Protein AF-A0A0Q4LUL9-F1 (afdb_monomer_lite)

Structure (mmCIF, N/CA/C/O backbone):
data_AF-A0A0Q4LUL9-F1
#
_entry.id   AF-A0A0Q4LUL9-F1
#
loop_
_atom_site.group_PDB
_atom_site.id
_atom_site.type_symbol
_atom_site.label_atom_id
_atom_site.label_alt_id
_atom_site.label_comp_id
_atom_site.label_asym_id
_atom_site.label_entity_id
_atom_site.label_seq_id
_atom_site.pdbx_PDB_ins_code
_atom_site.Cartn_x
_atom_site.Cartn_y
_atom_site.Cartn_z
_atom_site.occupancy
_atom_site.B_iso_or_equiv
_atom_site.auth_seq_id
_atom_site.auth_comp_id
_atom_site.auth_asym_id
_atom_site.auth_atom_id
_atom_site.pdbx_PDB_model_num
ATOM 1 N N . MET A 1 1 ? -49.699 11.442 54.184 1.00 48.22 1 MET A N 1
ATOM 2 C CA . MET A 1 1 ? -49.153 10.101 53.866 1.00 48.22 1 MET A CA 1
ATOM 3 C C . MET A 1 1 ? -48.903 9.891 52.359 1.00 48.22 1 MET A C 1
ATOM 5 O O . MET A 1 1 ? -48.751 8.752 51.952 1.00 48.22 1 MET A O 1
ATOM 9 N N . GLY A 1 2 ? -48.829 10.939 51.517 1.00 54.59 2 GLY A N 1
ATOM 10 C CA . GLY A 1 2 ? -48.724 10.782 50.051 1.00 54.59 2 GLY A CA 1
ATOM 11 C C . GLY A 1 2 ? -47.339 11.015 49.431 1.00 54.59 2 GLY A C 1
ATOM 12 O O . GLY A 1 2 ? -47.112 10.596 48.300 1.00 54.59 2 GLY A O 1
ATOM 13 N N . ASP A 1 3 ? -46.403 11.637 50.152 1.00 54.59 3 ASP A N 1
ATOM 14 C CA . ASP A 1 3 ? -45.194 12.195 49.520 1.00 54.59 3 ASP A CA 1
ATOM 15 C C . ASP A 1 3 ? -43.984 11.243 49.527 1.00 54.59 3 ASP A C 1
ATOM 17 O O . ASP A 1 3 ? -43.052 11.395 48.740 1.00 54.59 3 ASP A O 1
ATOM 21 N N . GLU A 1 4 ? -44.023 10.189 50.346 1.00 59.12 4 GLU A N 1
ATOM 22 C CA . GLU A 1 4 ? -42.932 9.212 50.484 1.00 59.12 4 GLU A CA 1
ATOM 23 C C . GLU A 1 4 ? -42.904 8.166 49.347 1.00 59.12 4 GLU A C 1
ATOM 25 O O . GLU A 1 4 ? -41.898 7.490 49.144 1.00 59.12 4 GLU A O 1
ATOM 30 N N . GLY A 1 5 ? -43.976 8.029 48.558 1.00 68.00 5 GLY A N 1
ATOM 31 C CA . GLY A 1 5 ? -44.073 7.011 47.499 1.00 68.00 5 GLY A CA 1
ATOM 32 C C . GLY A 1 5 ? -43.498 7.449 46.149 1.00 68.00 5 GLY A C 1
ATOM 33 O O . GLY A 1 5 ? -42.730 6.720 45.523 1.00 68.00 5 GLY A O 1
ATOM 34 N N . LEU A 1 6 ? -43.839 8.658 45.698 1.00 69.25 6 LEU A N 1
ATOM 35 C CA . LEU A 1 6 ? -43.519 9.131 44.344 1.00 69.25 6 LEU A CA 1
ATOM 36 C C . LEU A 1 6 ? -42.034 9.473 44.179 1.00 69.25 6 LEU A C 1
ATOM 38 O O . LEU A 1 6 ? -41.420 9.085 43.184 1.00 69.25 6 LEU A O 1
ATOM 42 N N . GLY A 1 7 ? -41.430 10.121 45.181 1.00 73.38 7 GLY A N 1
ATOM 43 C CA . GLY A 1 7 ? -39.993 10.418 45.177 1.00 73.38 7 GLY A CA 1
ATOM 44 C C . GLY A 1 7 ? -39.130 9.154 45.158 1.00 73.38 7 GLY A C 1
ATOM 45 O O . GLY A 1 7 ? -38.091 9.114 44.504 1.00 73.38 7 GLY A O 1
ATOM 46 N N . THR A 1 8 ? -39.602 8.088 45.804 1.00 72.12 8 THR A N 1
ATOM 47 C CA . THR A 1 8 ? -38.893 6.807 45.910 1.00 72.12 8 THR A CA 1
ATOM 48 C C . THR A 1 8 ? -38.992 5.980 44.627 1.00 72.12 8 THR A C 1
ATOM 50 O O . THR A 1 8 ? -38.036 5.304 44.252 1.00 72.12 8 THR A O 1
ATOM 53 N N . VAL A 1 9 ? -40.114 6.061 43.905 1.00 77.06 9 VAL A N 1
ATOM 54 C CA . VAL A 1 9 ? -40.269 5.420 42.586 1.00 77.06 9 VAL A CA 1
ATOM 55 C C . VAL A 1 9 ? -39.437 6.146 41.526 1.00 77.06 9 VAL A C 1
ATOM 57 O O . VAL A 1 9 ? -38.737 5.499 40.750 1.00 77.06 9 VAL A O 1
ATOM 60 N N . ILE A 1 10 ? -39.430 7.483 41.535 1.00 75.00 10 ILE A N 1
ATOM 61 C CA . ILE A 1 10 ? -38.614 8.284 40.609 1.00 75.00 10 ILE A CA 1
ATOM 62 C C . ILE A 1 10 ? -37.120 8.080 40.886 1.00 75.00 10 ILE A C 1
ATOM 64 O O . ILE A 1 10 ? -36.348 7.895 39.944 1.00 75.00 10 ILE A O 1
ATOM 68 N N . SER A 1 11 ? -36.696 8.044 42.155 1.00 75.25 11 SER A N 1
ATOM 69 C CA . SER A 1 11 ? -35.285 7.808 42.481 1.00 75.25 11 SER A CA 1
ATOM 70 C C . SER A 1 11 ? -34.818 6.412 42.062 1.00 75.25 11 SER A C 1
ATOM 72 O O . SER A 1 11 ? -33.689 6.282 41.591 1.00 75.25 11 SER A O 1
ATOM 74 N N . ARG A 1 12 ? -35.687 5.391 42.135 1.00 73.06 12 ARG A N 1
ATOM 75 C CA . ARG A 1 12 ? -35.398 4.039 41.630 1.00 73.06 12 ARG A CA 1
ATOM 76 C C . ARG A 1 12 ? -35.274 3.990 40.110 1.00 73.06 12 ARG A C 1
ATOM 78 O O . ARG A 1 12 ? -34.295 3.448 39.625 1.00 73.06 12 ARG A O 1
ATOM 85 N N . VAL A 1 13 ? -36.171 4.626 39.355 1.00 73.31 13 VAL A N 1
ATOM 86 C CA . VAL A 1 13 ? -36.070 4.672 37.880 1.00 73.31 13 VAL A CA 1
ATOM 87 C C . VAL A 1 13 ? -34.809 5.419 37.425 1.00 73.31 13 VAL A C 1
ATOM 89 O O . VAL A 1 13 ? -34.131 4.987 36.494 1.00 73.31 13 VAL A O 1
ATOM 92 N N . VAL A 1 14 ? -34.447 6.512 38.106 1.00 75.19 14 VAL A N 1
ATOM 93 C CA . VAL A 1 14 ? -33.207 7.259 37.829 1.00 75.19 14 VAL A CA 1
ATOM 94 C C . VAL A 1 14 ? -31.966 6.447 38.218 1.00 75.19 14 VAL A C 1
ATOM 96 O O . VAL A 1 14 ? -30.977 6.448 37.486 1.00 75.19 14 VAL A O 1
ATOM 99 N N . SER A 1 15 ? -32.014 5.737 39.345 1.00 71.75 15 SER A N 1
ATOM 100 C CA . SER A 1 15 ? -30.970 4.808 39.794 1.00 71.75 15 SER A CA 1
ATOM 101 C C . SER A 1 15 ? -30.751 3.675 38.789 1.00 71.75 15 SER A C 1
ATOM 103 O O . SER A 1 15 ? -29.619 3.441 38.361 1.00 71.75 15 SER A O 1
ATOM 105 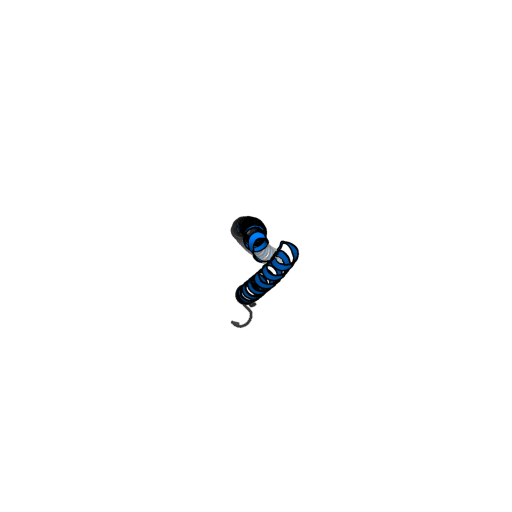N N . ASP A 1 16 ? -31.827 3.021 38.360 1.00 69.69 16 ASP A N 1
ATOM 106 C CA . ASP A 1 16 ? -31.784 1.867 37.464 1.00 69.69 16 ASP A CA 1
ATOM 107 C C . ASP A 1 16 ? -31.351 2.279 36.051 1.00 69.69 16 ASP A C 1
ATOM 109 O O . ASP A 1 16 ? -30.518 1.609 35.440 1.00 69.69 16 ASP A O 1
ATOM 113 N N . GLY A 1 17 ? -31.803 3.441 35.563 1.00 68.75 17 GLY A N 1
ATOM 114 C CA . GLY A 1 17 ? -31.334 4.016 34.298 1.00 68.75 17 GLY A CA 1
ATOM 115 C C . GLY A 1 17 ? -29.843 4.371 34.319 1.00 68.75 17 GLY A C 1
ATOM 116 O O . GLY A 1 17 ? -29.136 4.171 33.329 1.00 68.75 17 GLY A O 1
ATOM 117 N N . LYS A 1 18 ? -29.325 4.837 35.462 1.00 72.12 18 LYS A N 1
ATOM 118 C CA . LYS A 1 18 ? -27.897 5.137 35.634 1.00 72.12 18 LYS A CA 1
ATOM 119 C C . LYS A 1 18 ? -27.051 3.863 35.680 1.00 72.12 18 LYS A C 1
ATOM 121 O O . LYS A 1 18 ? -25.985 3.833 35.068 1.00 72.12 18 LYS A O 1
ATOM 126 N N . ALA A 1 19 ? -27.532 2.816 36.351 1.00 69.88 19 ALA A N 1
ATOM 127 C CA . ALA A 1 19 ? -26.876 1.509 36.381 1.00 69.88 19 ALA A CA 1
ATOM 128 C C . ALA A 1 19 ? -26.834 0.856 34.987 1.00 69.88 19 ALA A C 1
ATOM 130 O O . ALA A 1 19 ? -25.798 0.319 34.591 1.00 69.88 19 ALA A O 1
ATOM 131 N N . TYR A 1 20 ? -27.914 0.978 34.210 1.00 70.25 20 TYR A N 1
ATOM 132 C CA . TYR A 1 20 ? -27.991 0.483 32.834 1.00 70.25 20 TYR A CA 1
ATOM 133 C C . TYR A 1 20 ? -27.019 1.222 31.902 1.00 70.25 20 TYR A C 1
ATOM 135 O O . TYR A 1 20 ? -26.200 0.597 31.230 1.00 70.25 20 TYR A O 1
ATOM 143 N N . ALA A 1 21 ? -26.993 2.559 31.961 1.00 68.62 21 ALA A N 1
ATOM 144 C CA . ALA A 1 21 ? -26.049 3.370 31.189 1.00 68.62 21 ALA A CA 1
ATOM 145 C C . ALA A 1 21 ? -24.579 3.052 31.525 1.00 68.62 21 ALA A C 1
ATOM 147 O O . ALA A 1 21 ? -23.708 3.072 30.654 1.00 68.62 21 ALA A O 1
ATOM 148 N N . GLN A 1 22 ? -24.287 2.734 32.788 1.00 69.31 22 GLN A N 1
ATOM 149 C CA . GLN A 1 22 ? -22.942 2.379 33.234 1.00 69.31 22 GLN A CA 1
ATOM 150 C C . GLN A 1 22 ? -22.521 0.978 32.753 1.00 69.31 22 GLN A C 1
ATOM 152 O O . GLN A 1 22 ? -21.349 0.769 32.419 1.00 69.31 22 GLN A O 1
ATOM 157 N N . ALA A 1 23 ? -23.465 0.039 32.652 1.00 67.69 23 ALA A N 1
ATOM 158 C CA . ALA A 1 23 ? -23.242 -1.281 32.066 1.00 67.69 23 ALA A CA 1
ATOM 159 C C . ALA A 1 23 ? -22.969 -1.190 30.555 1.00 67.69 23 ALA A C 1
ATOM 161 O O . ALA A 1 23 ? -22.000 -1.780 30.069 1.00 67.69 23 ALA A O 1
ATOM 162 N N . GLU A 1 24 ? -23.737 -0.369 29.835 1.00 64.94 24 GLU A N 1
ATOM 163 C CA . GLU A 1 24 ? -23.510 -0.085 28.416 1.00 64.94 24 GLU A CA 1
ATOM 164 C C . GLU A 1 24 ? -22.136 0.559 28.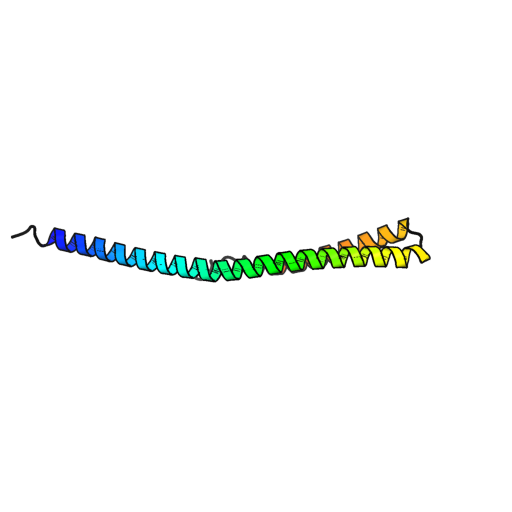201 1.00 64.94 24 GLU A C 1
ATOM 166 O O . GLU A 1 24 ? -21.339 0.091 27.392 1.00 64.94 24 GLU A O 1
ATOM 171 N N . PHE A 1 25 ? -21.790 1.581 28.987 1.00 67.31 25 PHE A N 1
ATOM 172 C CA . PHE A 1 25 ? -20.503 2.264 28.858 1.00 67.31 25 PHE A CA 1
ATOM 173 C C . PHE A 1 25 ? -19.315 1.318 29.093 1.00 67.31 25 PHE A C 1
ATOM 175 O O . PHE A 1 25 ? -18.286 1.409 28.422 1.00 67.31 25 PHE A O 1
ATOM 182 N N . THR A 1 26 ? -19.462 0.371 30.019 1.00 64.00 26 THR A N 1
ATOM 183 C CA . THR A 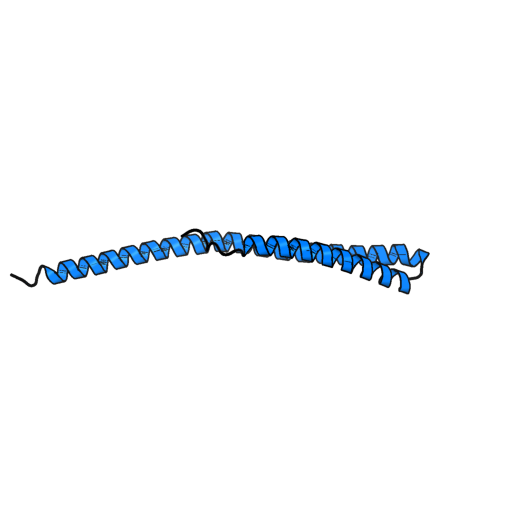1 26 ? -18.427 -0.626 30.321 1.00 64.00 26 THR A CA 1
ATOM 184 C C . THR A 1 26 ? -18.288 -1.658 29.197 1.00 64.00 26 THR A C 1
ATOM 186 O O . THR A 1 26 ? -17.163 -1.997 28.818 1.00 64.00 26 THR A O 1
ATOM 189 N N . LEU A 1 27 ? -19.401 -2.095 28.598 1.00 63.28 27 LEU A N 1
ATOM 190 C CA . LEU A 1 27 ? -19.411 -2.938 27.396 1.00 63.28 27 LEU A CA 1
ATOM 191 C C . LEU A 1 27 ? -18.756 -2.232 26.204 1.00 63.28 27 LEU A C 1
ATOM 193 O O . LEU A 1 27 ? -17.869 -2.796 25.564 1.00 63.28 27 LEU A O 1
ATOM 197 N N . TRP A 1 28 ? -19.114 -0.974 25.949 1.00 59.28 28 TRP A N 1
ATOM 198 C CA . TRP A 1 28 ? -18.527 -0.170 24.874 1.00 59.28 28 TRP A CA 1
ATOM 199 C C . TRP A 1 28 ? -17.033 0.060 25.084 1.00 59.28 28 TRP A C 1
ATOM 201 O O . TRP A 1 28 ? -16.255 -0.042 24.137 1.00 59.28 28 TRP A O 1
ATOM 211 N N . LYS A 1 29 ? -16.599 0.292 26.325 1.00 65.31 29 LYS A N 1
ATOM 212 C CA . LYS A 1 29 ? -15.181 0.434 26.667 1.00 65.31 29 LYS A CA 1
ATOM 213 C C . LYS A 1 29 ? -14.405 -0.866 26.455 1.00 65.31 29 LYS A C 1
ATOM 215 O O . LYS A 1 29 ? -13.312 -0.832 25.891 1.00 65.31 29 LYS A O 1
ATOM 220 N N . SER A 1 30 ? -14.963 -2.006 26.861 1.00 60.69 30 SER A N 1
ATOM 221 C CA . SER A 1 30 ? -14.368 -3.330 26.637 1.00 60.69 30 SER A CA 1
ATOM 222 C C . SER A 1 30 ? -14.219 -3.623 25.141 1.00 60.69 30 SER A C 1
ATOM 224 O O . SER A 1 30 ? -13.118 -3.913 24.669 1.00 60.69 30 SER A O 1
ATOM 226 N N . VAL A 1 31 ? -15.293 -3.440 24.371 1.00 62.44 31 VAL A N 1
ATOM 227 C CA . VAL A 1 31 ? -15.303 -3.664 22.923 1.00 62.44 31 VAL A CA 1
ATOM 228 C C . VAL A 1 31 ? -14.344 -2.712 22.209 1.00 62.44 31 VAL A C 1
ATOM 230 O O . VAL A 1 31 ? -13.574 -3.160 21.361 1.00 62.44 31 VAL A O 1
ATOM 233 N N . ALA A 1 32 ? -14.323 -1.428 22.574 1.00 58.97 32 ALA A N 1
ATOM 234 C CA . ALA A 1 32 ? -13.403 -0.447 22.002 1.00 58.97 32 ALA A CA 1
ATOM 235 C C . ALA A 1 32 ? -11.935 -0.794 22.282 1.00 58.97 32 ALA A C 1
ATOM 237 O O . ALA A 1 32 ? -11.093 -0.659 21.397 1.00 58.97 32 ALA A O 1
ATOM 238 N N . THR A 1 33 ? -11.622 -1.298 23.476 1.00 60.94 33 THR A N 1
ATOM 239 C CA . THR A 1 33 ? -10.244 -1.637 23.858 1.00 60.94 33 THR A CA 1
ATOM 240 C C . THR A 1 33 ? -9.773 -2.914 23.157 1.00 60.94 33 THR A C 1
ATOM 242 O O . THR A 1 33 ? -8.704 -2.934 22.547 1.00 60.94 33 THR A O 1
ATOM 245 N N . THR A 1 34 ? -10.588 -3.972 23.163 1.00 60.12 34 THR A N 1
ATOM 246 C CA . THR A 1 34 ? -10.235 -5.262 22.550 1.00 60.12 34 THR A CA 1
ATOM 247 C C . THR A 1 34 ? -10.246 -5.204 21.021 1.00 60.12 34 THR A C 1
ATOM 249 O O . THR A 1 34 ? -9.383 -5.809 20.378 1.00 60.12 34 THR A O 1
ATOM 252 N N . ARG A 1 35 ? -11.183 -4.465 20.408 1.00 59.28 35 ARG A N 1
ATOM 253 C CA . ARG A 1 35 ? -11.186 -4.241 18.952 1.00 59.28 35 ARG A CA 1
ATOM 254 C C . ARG A 1 35 ? -10.121 -3.229 18.534 1.00 59.28 35 ARG A C 1
ATOM 256 O O . ARG A 1 35 ? -9.488 -3.441 17.508 1.00 59.28 35 ARG A O 1
ATOM 263 N N . GLY A 1 36 ? -9.868 -2.193 19.334 1.00 60.28 36 GLY A N 1
ATOM 264 C CA . GLY A 1 36 ? -8.842 -1.181 19.064 1.00 60.28 36 GLY A CA 1
ATOM 265 C C . GLY A 1 36 ? -7.420 -1.743 19.080 1.00 60.28 36 GLY A C 1
ATOM 266 O O . GLY A 1 36 ? -6.641 -1.451 18.177 1.00 60.28 36 GLY A O 1
ATOM 267 N 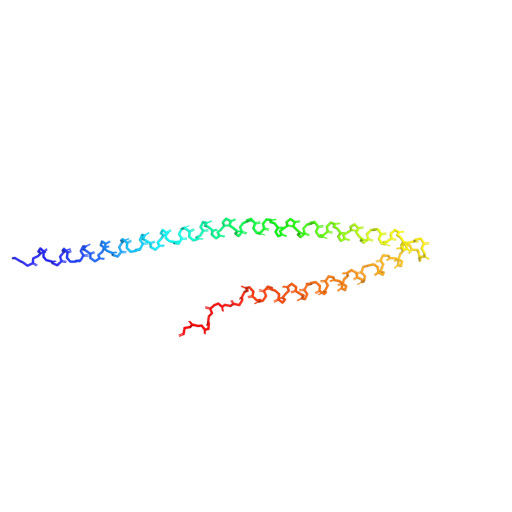N . ALA A 1 37 ? -7.090 -2.612 20.041 1.00 62.75 37 ALA A N 1
ATOM 268 C CA . ALA A 1 37 ? -5.769 -3.242 20.114 1.00 62.75 37 ALA A CA 1
ATOM 269 C C . ALA A 1 37 ? -5.500 -4.180 18.924 1.00 62.75 37 ALA A C 1
ATOM 271 O O . ALA A 1 37 ? -4.436 -4.126 18.307 1.00 62.75 37 ALA A O 1
ATOM 272 N N . GLN A 1 38 ? -6.486 -5.002 18.552 1.00 61.41 38 GLN A N 1
ATOM 273 C CA . GLN A 1 38 ? -6.370 -5.904 17.402 1.00 61.41 38 GLN A CA 1
ATOM 274 C C . GLN A 1 38 ? -6.351 -5.140 16.072 1.00 61.41 38 GLN A C 1
ATOM 276 O O . GLN A 1 38 ? -5.567 -5.477 15.185 1.00 61.41 38 GLN A O 1
ATOM 281 N N . ALA A 1 39 ? -7.147 -4.073 15.951 1.00 63.47 39 ALA A N 1
ATOM 282 C CA . ALA A 1 39 ? -7.115 -3.183 14.795 1.00 63.47 39 ALA A CA 1
ATOM 283 C C . ALA A 1 39 ? -5.767 -2.458 14.666 1.00 63.47 39 ALA A C 1
ATOM 285 O O . ALA A 1 39 ? -5.258 -2.329 13.557 1.00 63.47 39 ALA A O 1
ATOM 286 N N . GLY A 1 40 ? -5.155 -2.040 15.780 1.00 70.88 40 GLY A N 1
ATOM 287 C CA . GLY A 1 40 ? -3.838 -1.400 15.794 1.00 70.88 40 GLY A CA 1
ATOM 288 C C . GLY A 1 40 ? -2.717 -2.327 15.322 1.00 70.88 40 GLY A C 1
ATOM 289 O O . GLY A 1 40 ? -1.920 -1.939 14.470 1.00 70.88 40 GLY A O 1
ATOM 290 N N . ILE A 1 41 ? -2.687 -3.574 15.808 1.00 72.31 41 ILE A N 1
ATOM 291 C CA . ILE A 1 41 ? -1.707 -4.580 15.362 1.00 72.31 41 ILE A CA 1
ATOM 292 C C . ILE A 1 41 ? -1.916 -4.912 13.881 1.00 72.31 41 ILE A C 1
ATOM 294 O O . ILE A 1 41 ? -0.951 -4.922 13.121 1.00 72.31 41 ILE A O 1
ATOM 298 N N . ALA A 1 42 ? -3.162 -5.125 13.449 1.00 69.19 42 ALA A N 1
ATOM 299 C CA . ALA A 1 42 ? -3.480 -5.397 12.048 1.00 69.19 42 ALA A CA 1
ATOM 300 C C . ALA A 1 42 ? -3.113 -4.220 11.126 1.00 69.19 42 ALA A C 1
ATOM 302 O O . ALA A 1 42 ? -2.575 -4.438 10.041 1.00 69.19 42 ALA A O 1
ATOM 303 N N . ALA A 1 43 ? -3.343 -2.980 11.565 1.00 75.44 43 ALA A N 1
ATOM 304 C CA . ALA A 1 43 ? -2.941 -1.782 10.834 1.00 75.44 43 ALA A CA 1
ATOM 305 C C . ALA A 1 43 ? -1.413 -1.663 10.741 1.00 75.44 43 ALA A C 1
ATOM 307 O O . ALA A 1 43 ? -0.887 -1.432 9.655 1.00 75.44 43 ALA A O 1
ATOM 308 N N . GLY A 1 44 ? -0.694 -1.889 11.845 1.00 78.00 44 GLY A N 1
ATOM 309 C CA . GLY A 1 44 ? 0.770 -1.879 11.869 1.00 78.00 44 GLY A CA 1
ATOM 310 C C . GLY A 1 44 ? 1.381 -2.950 10.962 1.00 78.00 44 GLY A C 1
ATOM 311 O O . GLY A 1 44 ? 2.257 -2.645 10.153 1.00 78.00 44 GLY A O 1
ATOM 312 N N . LEU A 1 45 ? 0.872 -4.185 11.029 1.00 76.88 45 LEU A N 1
ATOM 313 C CA . LEU A 1 45 ? 1.302 -5.276 10.150 1.00 76.88 45 LEU A CA 1
ATOM 314 C C . LEU A 1 45 ? 0.976 -4.976 8.681 1.00 76.88 45 LEU A C 1
ATOM 316 O O . LEU A 1 45 ? 1.789 -5.257 7.805 1.00 76.88 45 LEU A O 1
ATOM 320 N N . GLY A 1 46 ? -0.189 -4.380 8.414 1.00 78.62 46 GLY A N 1
ATOM 321 C CA . GLY A 1 46 ? -0.605 -3.966 7.076 1.00 78.62 46 GLY A CA 1
ATOM 322 C C . GLY A 1 46 ? 0.324 -2.912 6.473 1.00 78.62 46 GLY A C 1
ATOM 323 O O . GLY A 1 46 ? 0.757 -3.061 5.332 1.00 78.62 46 GLY A O 1
ATOM 324 N N . VAL A 1 47 ? 0.692 -1.887 7.248 1.00 82.19 47 VAL A N 1
ATOM 325 C CA . VAL A 1 47 ? 1.664 -0.864 6.825 1.00 82.19 47 VAL A CA 1
ATOM 326 C C . VAL A 1 47 ? 3.043 -1.485 6.606 1.00 82.19 47 VAL A C 1
ATOM 328 O O . VAL A 1 47 ? 3.658 -1.248 5.567 1.00 82.19 47 VAL A O 1
ATOM 331 N N . GLY A 1 48 ? 3.514 -2.322 7.534 1.00 80.56 48 GLY A N 1
ATOM 332 C CA . GLY A 1 48 ? 4.793 -3.020 7.397 1.00 80.56 48 GLY A CA 1
ATOM 333 C C . GLY A 1 48 ? 4.852 -3.887 6.137 1.00 80.56 48 GLY A C 1
ATOM 334 O O . GLY A 1 48 ? 5.797 -3.784 5.357 1.00 80.56 48 GLY A O 1
ATOM 335 N N . ALA A 1 49 ? 3.807 -4.677 5.881 1.00 72.38 49 ALA A N 1
ATOM 336 C CA . ALA A 1 49 ? 3.696 -5.493 4.676 1.00 72.38 49 ALA A CA 1
ATOM 337 C C . ALA A 1 49 ? 3.677 -4.642 3.396 1.00 72.38 49 ALA A C 1
ATOM 339 O O . ALA A 1 49 ? 4.332 -5.004 2.421 1.00 72.38 49 ALA A O 1
ATOM 340 N N . ALA A 1 50 ? 2.985 -3.498 3.399 1.00 77.19 50 ALA A N 1
ATOM 341 C CA . ALA A 1 50 ? 2.962 -2.581 2.261 1.00 77.19 50 ALA A CA 1
ATOM 342 C C . ALA A 1 50 ? 4.349 -1.987 1.962 1.00 77.19 50 ALA A C 1
A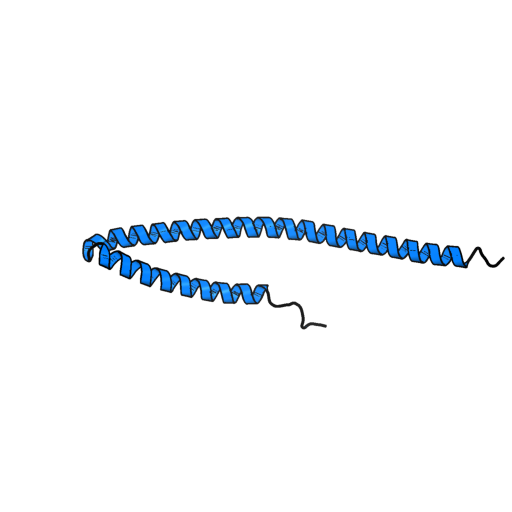TOM 344 O O . ALA A 1 50 ? 4.755 -1.932 0.802 1.00 77.19 50 ALA A O 1
ATOM 345 N N . LEU A 1 51 ? 5.100 -1.591 2.994 1.00 83.12 51 LEU A N 1
ATOM 346 C CA . LEU A 1 51 ? 6.463 -1.073 2.838 1.00 83.12 51 LEU A CA 1
ATOM 347 C C . LEU A 1 51 ? 7.426 -2.144 2.314 1.00 83.12 51 LEU A C 1
ATOM 349 O O . LEU A 1 51 ? 8.198 -1.872 1.396 1.00 83.12 51 LEU A O 1
ATOM 353 N N . VAL A 1 52 ? 7.356 -3.367 2.849 1.00 75.75 52 VAL A N 1
ATOM 354 C CA . VAL A 1 52 ? 8.172 -4.496 2.370 1.00 75.75 52 VAL A CA 1
ATOM 355 C C . VAL A 1 52 ? 7.822 -4.845 0.925 1.00 75.75 52 VAL A C 1
ATOM 357 O O . VAL A 1 52 ? 8.724 -5.034 0.112 1.00 75.75 52 VAL A O 1
ATOM 360 N N . ALA A 1 53 ? 6.535 -4.877 0.573 1.00 76.56 53 ALA A N 1
ATOM 361 C CA . ALA A 1 53 ? 6.096 -5.108 -0.800 1.00 76.56 53 ALA A CA 1
ATOM 362 C C . ALA A 1 53 ? 6.595 -4.011 -1.754 1.00 76.56 53 ALA A C 1
ATOM 364 O O . ALA A 1 53 ? 7.055 -4.325 -2.851 1.00 76.56 53 ALA A O 1
ATOM 365 N N . LEU A 1 54 ? 6.564 -2.743 -1.332 1.00 78.81 54 LEU A N 1
ATOM 366 C CA . LEU A 1 54 ? 7.100 -1.629 -2.114 1.00 78.81 54 LEU A CA 1
ATOM 367 C C . LEU A 1 54 ? 8.615 -1.765 -2.321 1.00 78.81 54 LEU A C 1
ATOM 369 O O . LEU A 1 54 ? 9.083 -1.620 -3.447 1.00 78.81 54 LEU A O 1
ATOM 373 N N . ALA A 1 55 ? 9.370 -2.083 -1.267 1.00 75.44 55 ALA A N 1
ATOM 374 C CA . ALA A 1 55 ? 10.816 -2.290 -1.349 1.00 75.44 55 ALA A CA 1
ATOM 375 C C . ALA A 1 55 ? 11.189 -3.496 -2.230 1.00 75.44 55 ALA A C 1
ATOM 377 O O . ALA A 1 55 ? 12.130 -3.432 -3.020 1.00 75.44 55 ALA A O 1
ATOM 378 N N . ALA A 1 56 ? 10.436 -4.593 -2.132 1.00 72.00 56 ALA A N 1
ATOM 379 C CA . ALA A 1 56 ? 10.625 -5.761 -2.984 1.00 72.00 56 ALA A CA 1
ATOM 380 C C . ALA A 1 56 ? 10.311 -5.441 -4.453 1.00 72.00 56 ALA A C 1
ATOM 382 O O . ALA A 1 56 ? 11.061 -5.845 -5.340 1.00 72.00 56 ALA A O 1
ATOM 383 N N . LEU A 1 57 ? 9.241 -4.679 -4.713 1.00 81.62 57 LEU A N 1
ATOM 384 C CA . LEU A 1 57 ? 8.887 -4.239 -6.058 1.00 81.62 57 LEU A CA 1
ATOM 385 C C . LEU A 1 57 ? 9.995 -3.369 -6.651 1.00 81.62 57 LEU A C 1
ATOM 387 O O . LEU A 1 57 ? 10.455 -3.658 -7.748 1.00 81.62 57 LEU A O 1
ATOM 391 N N . THR A 1 58 ? 10.473 -2.347 -5.938 1.00 84.12 58 THR A N 1
ATOM 392 C CA . THR A 1 58 ? 11.549 -1.482 -6.447 1.00 84.12 58 THR A CA 1
ATOM 393 C C . THR A 1 58 ? 12.833 -2.265 -6.713 1.00 84.12 58 THR A C 1
ATOM 395 O O . THR A 1 58 ? 13.421 -2.100 -7.782 1.00 84.12 58 THR A O 1
ATOM 398 N N . ALA A 1 59 ? 13.232 -3.170 -5.813 1.00 74.62 59 ALA A N 1
ATOM 399 C CA . ALA A 1 59 ? 14.384 -4.047 -6.019 1.00 74.62 59 ALA A CA 1
ATOM 400 C C . ALA A 1 59 ? 14.216 -4.952 -7.253 1.00 74.62 59 ALA A C 1
ATOM 402 O O . ALA A 1 59 ? 15.156 -5.105 -8.035 1.00 74.62 59 ALA A O 1
ATOM 403 N N . LEU A 1 60 ? 13.015 -5.499 -7.472 1.00 76.38 60 LEU A N 1
ATOM 404 C CA . LEU A 1 60 ? 12.696 -6.313 -8.645 1.00 76.38 60 LEU A CA 1
ATOM 405 C C . LEU A 1 60 ? 12.792 -5.500 -9.942 1.00 76.38 60 LEU A C 1
ATOM 407 O O . LEU A 1 60 ? 13.369 -5.984 -10.914 1.00 76.38 60 LEU A O 1
ATOM 411 N N . LEU A 1 61 ? 12.278 -4.264 -9.958 1.00 80.75 61 LEU A N 1
ATOM 412 C CA . LEU A 1 61 ? 12.391 -3.377 -11.122 1.00 80.75 61 LEU A CA 1
ATOM 413 C C . LEU A 1 61 ? 13.854 -3.072 -11.434 1.00 80.75 61 LEU A C 1
ATOM 415 O O . LEU A 1 61 ? 14.262 -3.194 -12.585 1.00 80.75 61 LEU A O 1
ATOM 419 N N . VAL A 1 62 ? 14.651 -2.718 -10.422 1.00 82.62 62 VAL A N 1
ATOM 420 C CA . VAL A 1 62 ? 16.084 -2.436 -10.596 1.00 82.62 62 VAL A CA 1
ATOM 421 C C . VAL A 1 62 ? 16.815 -3.665 -11.131 1.00 82.62 62 VAL A C 1
ATOM 423 O O . VAL A 1 62 ? 17.537 -3.553 -12.119 1.00 82.62 62 VAL A O 1
ATOM 426 N N . GLY A 1 63 ? 16.594 -4.843 -10.541 1.00 77.00 63 GLY A N 1
ATOM 427 C CA . GLY A 1 63 ? 17.187 -6.094 -11.016 1.00 77.00 63 GLY A CA 1
ATOM 428 C C . GLY A 1 63 ? 16.820 -6.392 -12.470 1.00 77.00 63 GLY A C 1
ATOM 429 O O . GLY A 1 63 ? 17.700 -6.674 -13.280 1.00 77.00 63 GLY A O 1
ATOM 430 N N . LEU A 1 64 ? 15.543 -6.236 -12.830 1.00 76.44 64 LEU A N 1
ATOM 431 C CA . LEU A 1 64 ? 15.057 -6.483 -14.185 1.00 76.44 64 LEU A CA 1
ATOM 432 C C . LEU A 1 64 ? 15.626 -5.478 -15.196 1.00 76.44 64 LEU A C 1
ATOM 434 O O . LEU A 1 64 ? 16.011 -5.874 -16.293 1.00 76.44 64 LEU A O 1
ATOM 438 N N . ILE A 1 65 ? 15.750 -4.203 -14.818 1.00 80.81 65 ILE A N 1
ATOM 439 C CA . ILE A 1 65 ? 16.422 -3.182 -15.631 1.00 80.81 65 ILE A CA 1
ATOM 440 C C . ILE A 1 65 ? 17.874 -3.582 -15.878 1.00 80.81 65 ILE A C 1
ATOM 442 O O . ILE A 1 65 ? 18.309 -3.551 -17.023 1.00 80.81 65 ILE A O 1
ATOM 446 N N . LEU A 1 66 ? 18.616 -3.985 -14.843 1.00 79.38 66 LEU A N 1
ATOM 447 C CA . LEU A 1 66 ? 20.020 -4.380 -14.980 1.00 79.38 66 LEU A CA 1
ATOM 448 C C . LEU A 1 66 ? 20.184 -5.625 -15.862 1.00 79.38 66 LEU A C 1
ATOM 450 O O . LEU A 1 66 ? 21.090 -5.664 -16.692 1.00 79.38 66 LEU A O 1
ATOM 454 N N . THR A 1 67 ? 19.298 -6.617 -15.733 1.00 77.44 67 THR A N 1
ATOM 455 C CA . THR A 1 67 ? 19.316 -7.821 -16.578 1.00 77.44 67 THR A CA 1
ATOM 456 C C . THR A 1 67 ? 18.952 -7.517 -18.030 1.00 77.44 67 THR A C 1
ATOM 458 O O . THR A 1 67 ? 19.543 -8.095 -18.933 1.00 77.44 67 THR A O 1
ATOM 461 N N . LEU A 1 68 ? 18.000 -6.618 -18.281 1.00 71.88 68 LEU A N 1
ATOM 462 C CA . LEU A 1 68 ? 17.506 -6.335 -19.632 1.00 71.88 68 LEU A CA 1
ATOM 463 C C . LEU A 1 68 ? 18.341 -5.261 -20.353 1.00 71.88 68 LEU A C 1
ATOM 465 O O . LEU A 1 68 ? 18.427 -5.256 -21.583 1.00 71.88 68 LEU A O 1
ATOM 469 N N . ALA A 1 69 ? 19.013 -4.387 -19.597 1.00 78.44 69 ALA A N 1
ATOM 470 C CA . ALA A 1 69 ? 19.928 -3.377 -20.123 1.00 78.44 69 ALA A CA 1
ATOM 471 C C . ALA A 1 69 ? 21.107 -3.994 -20.888 1.00 78.44 69 ALA A C 1
ATOM 473 O O . ALA A 1 69 ? 21.594 -3.367 -21.827 1.00 78.44 69 ALA A O 1
ATOM 474 N N . THR A 1 70 ? 21.532 -5.214 -20.542 1.00 77.38 70 THR A N 1
ATOM 475 C CA . THR A 1 70 ? 22.599 -5.926 -21.264 1.00 77.38 70 THR A CA 1
ATOM 476 C C . THR A 1 70 ? 22.160 -6.430 -22.643 1.00 77.38 70 THR A C 1
ATOM 478 O O . THR A 1 70 ? 23.019 -6.664 -23.488 1.00 77.38 70 THR A O 1
ATOM 481 N N . LEU A 1 71 ? 20.850 -6.563 -22.898 1.00 74.69 71 LEU A N 1
ATOM 482 C CA . LEU A 1 71 ? 20.304 -7.078 -24.162 1.00 74.69 71 LEU A CA 1
ATOM 483 C C . LEU A 1 71 ? 19.777 -5.976 -25.094 1.00 74.69 71 LEU A C 1
ATOM 485 O O . LEU A 1 71 ? 19.982 -6.053 -26.301 1.00 74.69 71 LEU A O 1
ATOM 489 N N . VAL A 1 72 ? 19.065 -4.977 -24.560 1.00 73.44 72 VAL A N 1
ATOM 490 C CA . VAL A 1 72 ? 18.286 -4.003 -25.368 1.00 73.44 72 VAL A CA 1
ATOM 491 C C . VAL A 1 72 ? 18.749 -2.555 -25.143 1.00 73.44 72 VAL A C 1
ATOM 493 O O . VAL A 1 72 ? 18.283 -1.617 -25.790 1.00 73.44 72 VAL A O 1
ATOM 496 N N . GLY A 1 73 ? 19.701 -2.355 -24.231 1.00 75.06 73 GLY A N 1
ATOM 497 C CA . GLY A 1 73 ? 20.138 -1.041 -23.783 1.00 75.06 73 GLY A CA 1
ATOM 498 C C . GLY A 1 73 ? 19.247 -0.468 -22.666 1.00 75.06 73 GLY A C 1
ATOM 499 O O . GLY A 1 73 ? 18.054 -0.777 -22.570 1.00 75.06 73 GLY A O 1
ATOM 500 N N . PRO A 1 74 ? 19.810 0.384 -21.793 1.00 73.75 74 PRO A N 1
ATOM 501 C CA . PRO A 1 7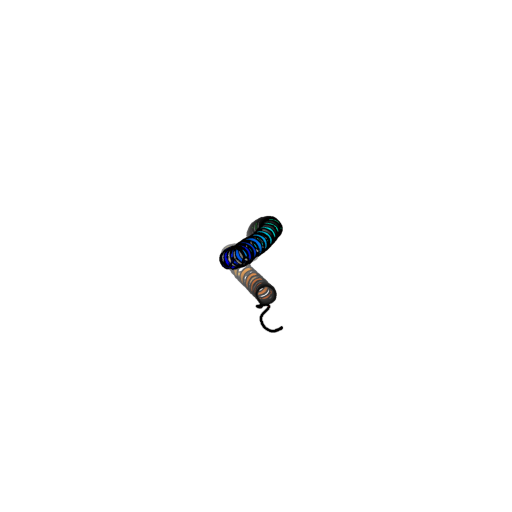4 ? 19.176 0.781 -20.534 1.00 73.75 74 PRO A CA 1
ATOM 502 C C . PRO A 1 74 ? 17.864 1.566 -20.699 1.00 73.75 74 PRO A C 1
ATOM 504 O O . PRO A 1 74 ? 16.979 1.440 -19.858 1.00 73.75 74 PRO A O 1
ATOM 507 N N . GLY A 1 75 ? 17.700 2.338 -21.779 1.00 73.06 75 GLY A N 1
ATOM 508 C CA . GLY A 1 75 ? 16.493 3.148 -22.002 1.00 73.06 75 GLY A CA 1
ATOM 509 C C . GLY A 1 75 ? 15.240 2.332 -22.342 1.00 73.06 75 GLY A C 1
ATOM 510 O O . GLY A 1 75 ? 14.161 2.609 -21.829 1.00 73.06 75 GLY A O 1
ATOM 511 N N . TRP A 1 76 ? 15.370 1.296 -23.173 1.00 72.88 76 TRP A N 1
ATOM 512 C CA . TRP A 1 76 ? 14.237 0.438 -23.547 1.00 72.88 76 TRP A CA 1
ATOM 513 C C . TRP A 1 76 ? 13.910 -0.587 -22.463 1.00 72.88 76 TRP A C 1
ATOM 515 O O . TRP A 1 76 ? 12.743 -0.923 -22.256 1.00 72.88 76 TRP A O 1
ATOM 525 N N . ALA A 1 77 ? 14.932 -1.026 -21.725 1.00 72.12 77 ALA A N 1
ATOM 526 C CA . ALA A 1 77 ? 14.772 -1.906 -20.581 1.00 72.12 77 ALA A CA 1
ATOM 527 C C . ALA A 1 77 ? 13.851 -1.296 -19.514 1.00 72.12 77 ALA A C 1
ATOM 529 O O . ALA A 1 77 ? 12.872 -1.922 -19.117 1.00 72.12 77 ALA A O 1
ATOM 530 N N . THR A 1 78 ? 14.107 -0.056 -19.091 1.00 70.12 78 THR A N 1
ATOM 531 C CA . THR A 1 78 ? 13.282 0.623 -18.076 1.00 70.12 78 THR A CA 1
ATOM 532 C C . THR A 1 78 ? 11.830 0.771 -18.512 1.00 70.12 78 THR A C 1
ATOM 534 O O . THR A 1 78 ? 10.930 0.515 -17.714 1.00 70.12 78 THR A O 1
ATOM 537 N N . LEU A 1 79 ? 11.588 1.104 -19.782 1.00 74.00 79 LEU A N 1
ATOM 538 C CA . LEU A 1 79 ? 10.241 1.294 -20.314 1.00 74.00 79 LEU A CA 1
ATOM 539 C C . LEU A 1 79 ? 9.423 -0.006 -20.261 1.00 74.00 79 LEU A C 1
ATOM 541 O O . LEU A 1 79 ? 8.301 0.001 -19.752 1.00 74.00 79 LEU A O 1
ATOM 545 N N . ILE A 1 80 ? 9.995 -1.131 -20.704 1.00 74.38 80 ILE A N 1
ATOM 546 C CA . ILE A 1 80 ? 9.330 -2.446 -20.656 1.00 74.38 80 ILE A CA 1
ATOM 547 C C . ILE A 1 80 ? 9.011 -2.834 -19.209 1.00 74.38 80 ILE A C 1
ATOM 549 O O . ILE A 1 80 ? 7.893 -3.248 -18.900 1.00 74.38 80 ILE A O 1
ATOM 553 N N . VAL A 1 81 ? 9.980 -2.661 -18.311 1.00 77.12 81 VAL A N 1
ATOM 554 C CA . VAL A 1 81 ? 9.845 -3.023 -16.897 1.00 77.12 81 VAL A CA 1
ATOM 555 C C . VAL A 1 81 ? 8.746 -2.217 -16.209 1.00 77.12 81 VAL A C 1
ATOM 557 O O . VAL A 1 81 ? 7.915 -2.793 -15.506 1.00 77.12 81 VAL A O 1
ATOM 560 N N . VAL A 1 82 ? 8.686 -0.907 -16.455 1.00 76.19 82 VAL A N 1
ATOM 561 C CA . VAL A 1 82 ? 7.638 -0.034 -15.906 1.00 76.19 82 VAL A CA 1
ATOM 562 C C . VAL A 1 82 ? 6.256 -0.460 -16.398 1.00 76.19 82 VAL A C 1
ATOM 564 O O . VAL A 1 82 ? 5.336 -0.574 -15.589 1.00 76.19 82 VAL A O 1
ATOM 567 N N . VAL A 1 83 ? 6.097 -0.750 -17.692 1.00 76.44 83 VAL A N 1
ATOM 568 C CA . VAL A 1 83 ? 4.804 -1.179 -18.253 1.00 76.44 83 VAL A CA 1
ATOM 569 C C . VAL A 1 83 ? 4.337 -2.493 -17.623 1.00 76.44 83 VAL A C 1
ATOM 571 O O . VAL A 1 83 ? 3.194 -2.581 -17.172 1.00 76.44 83 VAL A O 1
ATOM 574 N N . VAL A 1 84 ? 5.213 -3.496 -17.525 1.00 77.44 84 VAL A N 1
ATOM 575 C CA . VAL A 1 84 ? 4.882 -4.787 -16.895 1.00 77.44 84 VAL A CA 1
ATOM 576 C C . VAL A 1 84 ? 4.502 -4.597 -15.424 1.00 77.44 84 VAL A C 1
ATOM 578 O O . VAL A 1 84 ? 3.504 -5.153 -14.964 1.00 77.44 84 VAL A O 1
ATOM 581 N N . ALA A 1 85 ? 5.242 -3.767 -14.690 1.00 75.75 85 ALA A N 1
ATOM 582 C CA . ALA A 1 85 ? 4.968 -3.499 -13.283 1.00 75.75 85 ALA A CA 1
ATOM 583 C C . ALA A 1 85 ? 3.622 -2.801 -13.063 1.00 75.75 85 ALA A C 1
ATOM 585 O O . ALA A 1 85 ? 2.882 -3.166 -12.149 1.00 75.75 85 ALA A O 1
ATOM 586 N N . LEU A 1 86 ? 3.271 -1.841 -13.923 1.00 75.25 86 LEU A N 1
ATOM 587 C CA . LEU A 1 86 ? 1.974 -1.166 -13.883 1.00 75.25 86 LEU A CA 1
ATOM 588 C C . LEU A 1 86 ? 0.818 -2.139 -14.132 1.00 75.25 86 LEU A C 1
ATOM 590 O O . LEU A 1 86 ? -0.205 -2.051 -13.452 1.00 75.25 86 LEU A O 1
ATOM 594 N N . LEU A 1 87 ? 0.980 -3.097 -15.049 1.00 79.06 87 LEU A N 1
ATOM 595 C CA . LEU A 1 87 ? -0.029 -4.132 -15.291 1.00 79.06 87 LEU A CA 1
ATOM 596 C C . LEU A 1 87 ? -0.235 -5.022 -14.059 1.00 79.06 87 LEU A C 1
ATOM 598 O O . LEU A 1 87 ? -1.377 -5.273 -13.667 1.00 79.06 87 LEU A O 1
ATOM 602 N N . VAL A 1 88 ? 0.850 -5.450 -13.408 1.00 78.81 88 VAL A N 1
ATOM 603 C CA . VAL A 1 88 ? 0.780 -6.250 -12.173 1.00 78.81 88 VAL A CA 1
ATOM 604 C C . VAL A 1 88 ? 0.128 -5.452 -11.042 1.00 78.81 88 VAL A C 1
ATOM 606 O O . VAL A 1 88 ? -0.789 -5.951 -10.387 1.00 78.81 88 VAL A O 1
ATOM 609 N N . ALA A 1 89 ? 0.535 -4.195 -10.848 1.00 75.38 89 ALA A N 1
ATOM 610 C CA . ALA A 1 89 ? -0.034 -3.311 -9.835 1.00 75.38 89 ALA A CA 1
ATOM 611 C C . ALA A 1 89 ? -1.537 -3.081 -10.055 1.00 75.38 89 ALA A C 1
ATOM 613 O O . ALA A 1 89 ? -2.318 -3.161 -9.106 1.00 75.38 89 ALA A O 1
ATOM 614 N N . ALA A 1 90 ? -1.968 -2.871 -11.302 1.00 75.56 90 ALA A N 1
ATOM 615 C CA . ALA A 1 90 ? -3.381 -2.728 -11.644 1.00 75.56 90 ALA A CA 1
ATOM 616 C C . ALA A 1 90 ? -4.187 -3.998 -11.322 1.00 75.56 90 ALA A C 1
ATOM 618 O O . ALA A 1 90 ? -5.308 -3.912 -10.811 1.00 75.56 90 ALA A O 1
ATOM 619 N N . LEU A 1 91 ? -3.616 -5.180 -11.575 1.00 83.06 91 LEU A N 1
ATOM 620 C CA . LEU A 1 91 ? -4.256 -6.459 -11.270 1.00 83.06 91 LEU A CA 1
ATOM 621 C C . LEU A 1 91 ? -4.401 -6.666 -9.755 1.00 83.06 91 LEU A C 1
ATOM 623 O O . LEU A 1 91 ? -5.489 -6.996 -9.277 1.00 83.06 91 LEU A O 1
ATOM 627 N N . MET A 1 92 ? -3.338 -6.394 -8.992 1.00 77.62 92 MET A N 1
ATOM 628 C CA . MET A 1 92 ? -3.366 -6.464 -7.528 1.00 77.62 92 MET A CA 1
ATOM 629 C C . MET A 1 92 ? -4.354 -5.461 -6.933 1.00 77.62 92 MET A C 1
ATOM 631 O O . MET A 1 92 ? -5.137 -5.821 -6.054 1.00 77.62 92 MET A O 1
ATOM 635 N N . ALA A 1 93 ? -4.381 -4.227 -7.441 1.00 76.31 93 ALA A N 1
ATOM 636 C CA . ALA A 1 93 ? -5.322 -3.206 -6.997 1.00 76.31 93 ALA A CA 1
ATOM 637 C C . ALA A 1 93 ? -6.777 -3.652 -7.218 1.00 76.31 93 ALA A C 1
ATOM 639 O O . ALA A 1 93 ? -7.614 -3.491 -6.328 1.00 76.31 93 ALA A O 1
ATOM 640 N N . ARG A 1 94 ? -7.085 -4.277 -8.364 1.00 82.94 94 ARG A N 1
ATOM 641 C CA . ARG A 1 94 ? -8.422 -4.833 -8.637 1.00 82.94 94 ARG A CA 1
ATOM 642 C C . ARG A 1 94 ? -8.815 -5.929 -7.648 1.00 82.94 94 ARG A C 1
ATOM 644 O O . ARG A 1 94 ? -9.943 -5.919 -7.153 1.00 82.94 94 ARG A O 1
ATOM 651 N N . MET A 1 95 ? -7.899 -6.839 -7.320 1.00 80.62 95 MET A N 1
ATOM 652 C CA . MET A 1 95 ? -8.148 -7.879 -6.313 1.00 80.62 95 MET A CA 1
ATOM 653 C C . MET A 1 95 ? -8.353 -7.276 -4.916 1.00 80.62 95 MET A C 1
ATOM 655 O O . MET A 1 95 ? -9.283 -7.663 -4.204 1.00 80.62 95 MET A O 1
ATOM 659 N N . ALA A 1 96 ? -7.537 -6.285 -4.546 1.00 74.50 96 ALA A N 1
ATOM 660 C CA . ALA A 1 96 ? -7.636 -5.585 -3.269 1.00 74.50 96 ALA A CA 1
ATOM 661 C C . ALA A 1 96 ? -8.979 -4.853 -3.122 1.00 74.50 96 ALA A C 1
ATOM 663 O O . ALA A 1 96 ? -9.652 -5.010 -2.104 1.00 74.50 96 ALA A O 1
ATOM 664 N N . MET A 1 97 ? -9.434 -4.140 -4.157 1.00 74.81 97 MET A N 1
ATOM 665 C CA . MET A 1 97 ? -10.750 -3.484 -4.169 1.00 74.81 97 MET A CA 1
ATOM 666 C C . MET A 1 97 ? -11.901 -4.479 -3.992 1.00 74.81 97 MET A C 1
ATOM 668 O O . MET A 1 97 ? -12.852 -4.196 -3.262 1.00 74.81 97 MET A O 1
ATOM 672 N N . GLY A 1 98 ? -11.803 -5.668 -4.595 1.00 72.81 98 GLY A N 1
ATOM 673 C CA . GLY A 1 98 ? -12.774 -6.742 -4.385 1.00 72.81 98 GLY A CA 1
ATOM 674 C C . GLY A 1 98 ? -12.829 -7.225 -2.932 1.00 72.81 98 GLY A C 1
ATOM 675 O O . GLY A 1 98 ? -13.905 -7.546 -2.428 1.00 72.81 98 GLY A O 1
ATOM 676 N N . ARG A 1 99 ? -11.689 -7.241 -2.232 1.00 69.81 99 ARG A N 1
ATOM 677 C CA . ARG A 1 99 ? -11.603 -7.674 -0.831 1.00 69.81 99 ARG A CA 1
ATOM 678 C C . ARG A 1 99 ? -12.061 -6.593 0.146 1.00 69.81 99 ARG A C 1
ATOM 680 O O . ARG A 1 99 ? -12.784 -6.925 1.080 1.00 69.81 99 ARG A O 1
ATOM 687 N N . VAL A 1 100 ? -11.705 -5.330 -0.097 1.00 69.50 100 VAL A N 1
ATOM 688 C CA . VAL A 1 100 ? -12.136 -4.181 0.720 1.00 69.50 100 VAL A CA 1
ATOM 689 C C . VAL A 1 100 ? -13.653 -4.021 0.665 1.00 69.50 100 VAL A C 1
ATOM 691 O O . VAL A 1 100 ? -14.281 -3.942 1.715 1.00 69.50 100 VAL A O 1
ATOM 694 N N . ARG A 1 101 ? -14.264 -4.113 -0.527 1.00 69.12 101 ARG A N 1
ATOM 695 C CA . ARG A 1 101 ? -15.730 -4.046 -0.687 1.00 69.12 101 ARG A CA 1
ATOM 696 C C . ARG A 1 101 ? -16.492 -5.091 0.131 1.00 69.12 101 ARG A C 1
ATOM 698 O O . ARG A 1 101 ? -17.599 -4.814 0.571 1.00 69.12 101 ARG A O 1
ATOM 705 N N . ARG A 1 102 ? -15.912 -6.278 0.345 1.00 62.28 102 ARG A N 1
ATOM 706 C CA . ARG A 1 102 ? -16.520 -7.334 1.176 1.00 62.28 102 ARG A CA 1
ATOM 707 C C . ARG A 1 102 ? -16.427 -7.048 2.673 1.00 62.28 102 ARG A C 1
ATOM 709 O O . ARG A 1 102 ? -17.256 -7.539 3.422 1.00 62.28 102 ARG A O 1
ATOM 716 N N . VAL A 1 103 ? -15.413 -6.302 3.104 1.00 61.88 103 VAL A N 1
ATOM 717 C CA . VAL A 1 103 ? -15.202 -5.953 4.519 1.00 61.88 103 VAL A CA 1
ATOM 718 C C . VAL A 1 103 ? -15.998 -4.704 4.905 1.00 61.88 103 VAL A C 1
ATOM 720 O O . VAL A 1 103 ? -16.403 -4.572 6.053 1.00 61.88 103 VAL A O 1
ATOM 723 N N . THR A 1 104 ? -16.258 -3.805 3.953 1.00 58.50 104 THR A N 1
ATOM 724 C CA . THR A 1 104 ? -17.030 -2.571 4.167 1.00 58.50 104 THR A CA 1
ATOM 725 C C . THR A 1 104 ? -18.513 -2.698 3.813 1.00 58.50 104 THR A C 1
ATOM 727 O O . THR A 1 104 ? -19.209 -1.686 3.825 1.00 58.50 104 THR A O 1
ATOM 730 N N . ALA A 1 105 ? -19.002 -3.891 3.451 1.00 59.44 105 ALA A N 1
ATOM 731 C CA . ALA A 1 105 ? -20.432 -4.112 3.249 1.00 59.44 105 ALA A CA 1
ATOM 732 C C . ALA A 1 105 ? -21.166 -3.833 4.581 1.00 59.44 105 ALA A C 1
ATOM 734 O O . ALA A 1 105 ? -20.812 -4.451 5.589 1.00 59.44 105 ALA A O 1
ATOM 735 N N . PRO A 1 106 ? -22.119 -2.882 4.626 1.00 54.75 106 PRO A N 1
ATOM 736 C CA . PRO A 1 106 ? -22.850 -2.564 5.848 1.00 54.75 106 PRO A CA 1
ATOM 737 C C . PRO A 1 106 ? -23.619 -3.797 6.340 1.00 54.75 106 PRO A C 1
ATOM 739 O O . PRO A 1 106 ? -24.271 -4.465 5.545 1.00 54.75 106 PRO A O 1
ATOM 742 N N . LEU A 1 107 ? -23.582 -4.083 7.644 1.00 63.06 107 LEU A N 1
ATOM 743 C CA . LEU A 1 107 ? -24.469 -5.054 8.308 1.00 63.06 107 LEU A CA 1
ATOM 744 C C . LEU A 1 107 ? -25.892 -4.475 8.422 1.00 63.06 107 LEU A C 1
ATOM 746 O O . LEU A 1 107 ? -26.386 -4.247 9.521 1.00 63.06 107 LEU A O 1
ATOM 750 N N . GLY A 1 108 ? -26.494 -4.127 7.287 1.00 56.00 108 GLY A N 1
ATOM 751 C CA . GLY A 1 108 ? -27.695 -3.301 7.218 1.00 56.00 108 GLY A CA 1
ATOM 752 C C . GLY A 1 108 ? -28.886 -3.941 6.522 1.00 56.00 108 GLY A C 1
ATOM 753 O O . GLY A 1 108 ? -29.759 -3.185 6.140 1.00 56.00 108 GLY A O 1
ATOM 754 N N . ASP A 1 109 ? -28.933 -5.267 6.361 1.00 57.16 109 ASP A N 1
ATOM 755 C CA . ASP A 1 109 ? -30.044 -5.937 5.660 1.00 57.16 109 ASP A CA 1
ATOM 756 C C . ASP A 1 109 ? -30.662 -7.109 6.462 1.00 57.16 109 ASP A C 1
ATOM 758 O O . ASP A 1 109 ? -31.404 -7.909 5.902 1.00 57.16 109 ASP A O 1
ATOM 762 N N . GLU A 1 110 ? -30.375 -7.238 7.765 1.00 54.22 110 GLU A N 1
ATOM 763 C CA . GLU A 1 110 ? -30.964 -8.291 8.624 1.00 54.22 110 GLU A CA 1
ATOM 764 C C . GLU A 1 110 ? -31.671 -7.728 9.872 1.00 54.22 110 GLU A C 1
ATOM 766 O O . GLU A 1 110 ? -31.446 -8.179 10.997 1.00 54.22 110 GLU A O 1
ATOM 771 N N . LEU A 1 111 ? -32.542 -6.738 9.667 1.00 48.75 111 LEU A N 1
ATOM 772 C CA . LEU A 1 111 ? -33.662 -6.423 10.568 1.00 48.75 111 LEU A CA 1
ATOM 773 C C . LEU A 1 111 ? -34.973 -6.573 9.792 1.00 48.75 111 LEU A C 1
ATOM 775 O O . LEU A 1 111 ? -35.981 -6.942 10.432 1.00 48.75 111 LEU A O 1
#

Sequence (111 aa):
MGDEGLGTVISRVVSDGKAYAQAEFTLWKSVATTRGAQAGIAAGLGVGAALVALAALTALLVGLILTLATLVGPGWATLIVVVVALLVAALMARMAMGRVRRVTAPLGDEL

Radius of gyration: 29.5 Å; chains: 1; bounding box: 72×20×79 Å

Secondary structure (DSSP, 8-state):
--HHHHHHHHHHHHHHHHHHHHHHHHHHHHHHHHHHHHHHHHHHHHHHHHHHHHHHHHHHHHHHHHHHHHHH-HHHHHHHHHHHHHHHHHHHHHHHHHHHHHHS--S-S--

Foldseek 3Di:
DPPVPPVVVVVVVVVVVVVVVVVVVVVVVVCCVVVVVVVVVVVVVVVVVVVVVVVVLVVVLVVQLVVCCVPPNNPVSNVVSVVVSVVVVVVVVVVVVVVVCVVPDDPPDDD

pLDDT: mean 70.92, std 8.05, range [48.22, 84.12]